Protein AF-A0A0D3B025-F1 (afdb_monomer_lite)

Organism: NCBI:txid109376

InterPro domains:
  IPR015300 DNA-binding pseudobarrel domain superfamily [G3DSA:2.40.330.10] (78-112)
  IPR015300 DNA-binding pseudobarrel domain superfamily [SSF101936] (69-111)
  IPR044835 Auxin response factor [PTHR31384] (5-110)

Radius of gyration: 22.45 Å; chains: 1; bounding box: 46×28×72 Å

pLDDT: mean 83.18, std 12.5, range [56.72, 96.69]

Foldseek 3Di:
DDVVVVCVVVVHDDPDDDDDPPDDPDFDWQWQDWDWDADPPPRRIDIDTDTHTDPDDDVVSVVVRPVVVVVVVPDDDPQDDDDDDDPQCPDPPHHDDDDPVNCVRPPDDDDDD

Secondary structure (DSSP, 8-state):
--HHHHHHHHT---S-----TT--SS--EEEEEEEEEE-TTT--EEEEEEEEE-SS--HHHHHHSTHHHHHHH----SS----PPPTTTTSTT--PPPPHHHHHHHSPPPP--

Sequence (113 aa):
MDSFQVAASMLKQTDFIPNYPNLPSTLICLLHSVTLHADTETDEVYAQMTLQPVNKYDREALLASDMGLILKLNRQPTEFFCKTLTASDTSTHGGFSVPRRAAEKIFPPLVRL

Structure (mmCIF, N/CA/C/O backbone):
data_AF-A0A0D3B025-F1
#
_entry.id   AF-A0A0D3B025-F1
#
loop_
_atom_site.group_PDB
_atom_site.id
_atom_site.type_symbol
_atom_site.label_atom_id
_atom_site.label_alt_id
_atom_site.label_comp_id
_atom_site.label_asym_id
_atom_site.label_entity_id
_atom_site.label_seq_id
_atom_site.pdbx_PDB_ins_code
_atom_site.Cartn_x
_atom_site.Cartn_y
_atom_site.Cartn_z
_atom_site.occupancy
_atom_site.B_iso_or_equiv
_atom_site.auth_seq_id
_atom_site.auth_comp_id
_atom_site.auth_asym_id
_atom_site.auth_atom_id
_atom_site.pdbx_PDB_model_num
ATOM 1 N N . MET A 1 1 ? -4.796 -1.872 17.438 1.00 56.72 1 MET A N 1
ATOM 2 C CA . MET A 1 1 ? -3.712 -1.162 16.735 1.00 56.72 1 MET A CA 1
ATOM 3 C C . MET A 1 1 ? -2.568 -1.060 17.723 1.00 56.72 1 MET A C 1
ATOM 5 O O . MET A 1 1 ? -2.823 -0.691 18.862 1.00 56.72 1 MET A O 1
ATOM 9 N N . ASP A 1 2 ? -1.386 -1.533 17.348 1.00 67.88 2 ASP A N 1
ATOM 10 C CA . ASP A 1 2 ? -0.228 -1.606 18.243 1.00 67.88 2 ASP A CA 1
ATOM 11 C C . ASP A 1 2 ? 0.355 -0.196 18.458 1.00 67.88 2 ASP A C 1
ATOM 13 O O . ASP A 1 2 ? 0.482 0.570 17.498 1.00 67.88 2 ASP A O 1
ATOM 17 N N . SER A 1 3 ? 0.702 0.164 19.698 1.00 79.88 3 SER A N 1
ATOM 18 C CA . SER A 1 3 ? 1.375 1.435 20.006 1.00 79.88 3 SER A CA 1
ATOM 19 C C . SER A 1 3 ? 2.732 1.542 19.306 1.00 79.88 3 SER A C 1
ATOM 21 O O . SER A 1 3 ? 3.189 2.649 19.016 1.00 79.88 3 SER A O 1
ATOM 23 N N . PHE A 1 4 ? 3.335 0.404 18.954 1.00 82.75 4 PHE A N 1
ATOM 24 C CA . PHE A 1 4 ? 4.560 0.336 18.170 1.00 82.75 4 PHE A CA 1
ATOM 25 C C . PHE A 1 4 ? 4.442 1.040 16.811 1.00 82.75 4 PHE A C 1
ATOM 27 O O . PHE A 1 4 ? 5.338 1.791 16.431 1.00 82.75 4 PHE A O 1
ATOM 34 N N . GLN A 1 5 ? 3.328 0.856 16.092 1.00 85.56 5 GLN A N 1
ATOM 35 C CA . GLN A 1 5 ? 3.142 1.478 14.776 1.00 85.56 5 GLN A CA 1
ATOM 36 C C . GLN A 1 5 ? 3.080 3.008 14.886 1.00 85.56 5 GLN A C 1
ATOM 38 O O . GLN A 1 5 ? 3.665 3.716 14.068 1.00 85.56 5 GLN A O 1
ATOM 43 N N . VAL A 1 6 ? 2.416 3.520 15.926 1.00 85.62 6 VAL A N 1
ATOM 44 C CA . VAL A 1 6 ? 2.331 4.963 16.194 1.00 85.62 6 VAL A CA 1
ATOM 45 C C . VAL A 1 6 ? 3.707 5.524 16.556 1.00 85.62 6 VAL A C 1
ATOM 47 O O . VAL A 1 6 ? 4.103 6.561 16.031 1.00 85.62 6 VAL A O 1
ATOM 50 N N . ALA A 1 7 ? 4.465 4.822 17.402 1.00 87.06 7 ALA A N 1
ATOM 51 C CA . ALA A 1 7 ? 5.813 5.232 17.788 1.00 87.06 7 ALA A CA 1
ATOM 52 C C . ALA A 1 7 ? 6.783 5.259 16.594 1.00 87.06 7 ALA A C 1
ATOM 54 O O . ALA A 1 7 ? 7.563 6.202 16.461 1.00 87.06 7 ALA A O 1
ATOM 55 N N . ALA A 1 8 ? 6.708 4.257 15.710 1.00 86.50 8 ALA A N 1
ATOM 56 C CA . ALA A 1 8 ? 7.515 4.190 14.495 1.00 86.50 8 ALA A CA 1
ATOM 57 C C . ALA A 1 8 ? 7.195 5.344 13.530 1.00 86.50 8 ALA A C 1
ATOM 59 O O . ALA A 1 8 ? 8.114 5.993 13.040 1.00 86.50 8 ALA A O 1
ATOM 60 N N . SER A 1 9 ? 5.908 5.643 13.315 1.00 86.81 9 SER A N 1
ATOM 61 C CA . SER A 1 9 ? 5.468 6.749 12.450 1.00 86.81 9 SER A CA 1
ATOM 62 C C . SER A 1 9 ? 5.873 8.123 12.999 1.00 86.81 9 SER A C 1
ATOM 64 O O . SER A 1 9 ? 6.320 8.987 12.253 1.00 86.81 9 SER A O 1
ATOM 66 N N . MET A 1 10 ? 5.773 8.321 14.316 1.00 87.62 10 MET A N 1
ATOM 67 C CA . MET A 1 10 ? 6.132 9.587 14.965 1.00 87.62 10 MET A CA 1
ATOM 68 C C . MET A 1 10 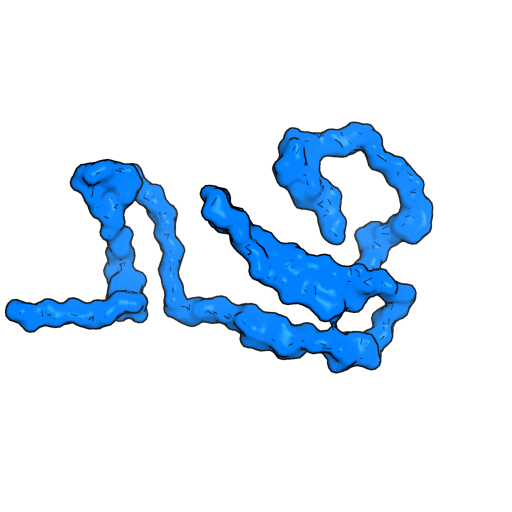? 7.635 9.735 15.240 1.00 87.62 10 MET A C 1
ATOM 70 O O . MET A 1 10 ? 8.048 10.777 15.749 1.00 87.62 10 MET A O 1
ATOM 74 N N . LEU A 1 11 ? 8.444 8.699 14.973 1.00 84.00 11 LEU A N 1
ATOM 75 C CA . LEU A 1 11 ? 9.863 8.617 15.351 1.00 84.00 11 LEU A CA 1
ATOM 76 C C . LEU A 1 11 ? 10.112 8.996 16.824 1.00 84.00 11 LEU A C 1
ATOM 78 O O . LEU A 1 11 ? 11.144 9.569 17.178 1.00 84.00 11 LEU A O 1
ATOM 82 N N . LYS A 1 12 ? 9.144 8.696 17.696 1.00 82.44 12 LYS A N 1
ATOM 83 C CA . LYS A 1 12 ? 9.141 9.125 19.094 1.00 82.44 12 LYS A CA 1
ATOM 84 C C . LYS A 1 12 ? 8.626 8.009 19.990 1.00 82.44 12 LYS A C 1
ATOM 86 O O . LYS A 1 12 ? 7.557 7.451 19.753 1.00 82.44 12 LYS A O 1
ATOM 91 N N . GLN A 1 13 ? 9.375 7.721 21.052 1.00 73.12 13 GLN A N 1
ATOM 92 C CA . GLN A 1 13 ? 8.904 6.855 22.129 1.00 73.12 13 GLN A CA 1
ATOM 93 C C . GLN A 1 13 ? 7.985 7.641 23.069 1.00 73.12 13 GLN A C 1
ATOM 95 O O . GLN A 1 13 ? 8.194 8.820 23.349 1.00 73.12 13 GLN A O 1
ATOM 100 N N . THR A 1 14 ? 6.917 6.996 23.521 1.00 66.69 14 THR A N 1
ATOM 101 C CA . THR A 1 14 ? 5.972 7.577 24.476 1.00 66.69 14 THR A CA 1
ATOM 102 C C . THR A 1 14 ? 6.531 7.454 25.891 1.00 66.69 14 THR A C 1
ATOM 104 O O . THR A 1 14 ? 6.546 6.356 26.443 1.00 66.69 14 THR A O 1
ATOM 107 N N . ASP A 1 15 ? 6.955 8.572 26.480 1.00 72.12 15 ASP A N 1
ATOM 108 C CA . ASP A 1 15 ? 7.569 8.599 27.818 1.00 72.12 15 ASP A CA 1
ATOM 109 C C . ASP A 1 15 ? 6.562 8.351 28.958 1.00 72.12 15 ASP A C 1
ATOM 111 O O . ASP A 1 15 ? 6.924 7.847 30.019 1.00 72.12 15 ASP A O 1
ATOM 115 N N . PHE A 1 16 ? 5.282 8.690 28.749 1.00 80.31 16 PHE A N 1
ATOM 116 C CA . PHE A 1 16 ? 4.219 8.502 29.738 1.00 80.31 16 PHE A CA 1
ATOM 117 C C . PHE A 1 16 ? 2.886 8.161 29.062 1.00 80.31 16 PHE A C 1
ATOM 119 O O . PHE A 1 16 ? 2.301 8.992 28.367 1.00 80.31 16 PHE A O 1
ATOM 126 N N . ILE A 1 17 ? 2.397 6.938 29.283 1.00 80.88 17 ILE A N 1
ATOM 127 C CA . ILE A 1 17 ? 1.058 6.499 28.872 1.00 80.88 17 ILE A CA 1
ATOM 128 C C . ILE A 1 17 ? 0.212 6.349 30.147 1.00 80.88 17 ILE A C 1
ATOM 130 O O . ILE A 1 17 ? 0.613 5.601 31.043 1.00 80.88 17 ILE A O 1
ATOM 134 N N . PRO A 1 18 ? -0.943 7.032 30.264 1.00 85.50 18 PRO A N 1
ATOM 135 C CA . PRO A 1 18 ? -1.845 6.839 31.392 1.00 85.50 18 PRO A CA 1
ATOM 136 C C . PRO A 1 18 ? -2.316 5.383 31.467 1.00 85.50 18 PRO A C 1
ATOM 138 O O . PRO A 1 18 ? -2.575 4.753 30.443 1.00 85.50 18 PRO A O 1
ATOM 141 N N . ASN A 1 19 ? -2.473 4.848 32.677 1.00 85.94 19 ASN A N 1
ATOM 142 C CA . ASN A 1 19 ? -3.031 3.510 32.836 1.00 85.94 19 ASN A CA 1
ATOM 143 C C . ASN A 1 19 ? -4.552 3.532 32.607 1.00 85.94 19 ASN A C 1
ATOM 145 O O . ASN A 1 19 ? -5.266 4.304 33.249 1.00 85.94 19 ASN A O 1
ATOM 149 N N . TYR A 1 20 ? -5.043 2.649 31.739 1.00 87.69 20 TYR A N 1
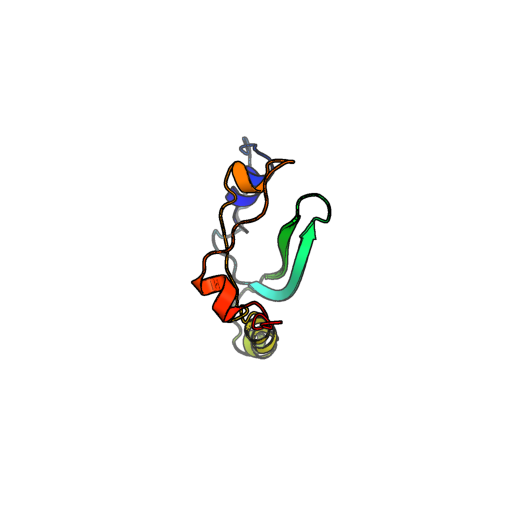ATOM 150 C CA . TYR A 1 20 ? -6.466 2.455 31.467 1.00 87.69 20 TYR A CA 1
ATOM 151 C C . TYR A 1 20 ? -6.899 1.093 32.037 1.00 87.69 20 TYR A C 1
ATOM 153 O O . TYR A 1 20 ? -6.855 0.096 31.322 1.00 87.69 20 TYR A O 1
ATOM 161 N N . PRO A 1 21 ? -7.325 1.010 33.313 1.00 87.56 21 PRO A N 1
ATOM 162 C CA . PRO A 1 21 ? -7.535 -0.268 34.010 1.00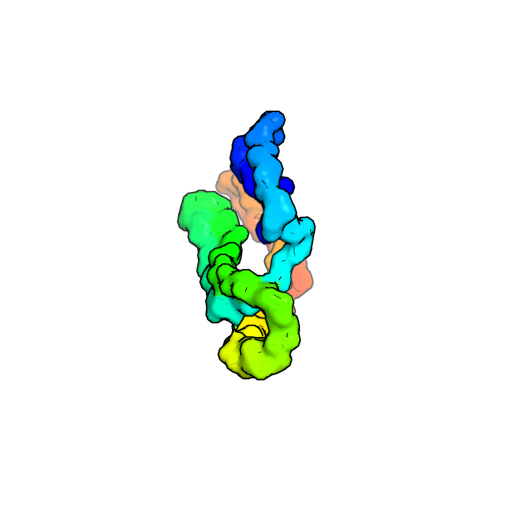 87.56 21 PRO A CA 1
ATOM 163 C C . PRO A 1 21 ? -8.623 -1.161 33.394 1.00 87.56 21 PRO A C 1
ATOM 165 O O . PRO A 1 21 ? -8.619 -2.367 33.608 1.00 87.56 21 PRO A O 1
ATOM 168 N N . ASN A 1 22 ? -9.538 -0.583 32.612 1.00 86.75 22 ASN A N 1
ATOM 169 C CA . ASN A 1 22 ? -10.599 -1.313 31.912 1.00 86.75 22 ASN A CA 1
ATOM 170 C C . ASN A 1 22 ? -10.239 -1.655 30.457 1.00 86.75 22 ASN A C 1
ATOM 172 O O . ASN A 1 22 ? -11.086 -2.169 29.730 1.00 86.75 22 ASN A O 1
ATOM 176 N N . LEU A 1 23 ? -9.021 -1.336 30.010 1.00 87.19 23 LEU A N 1
ATOM 177 C CA . LEU A 1 23 ? -8.556 -1.630 28.662 1.00 87.19 23 LEU A CA 1
ATOM 178 C C . LEU A 1 23 ? -7.792 -2.963 28.667 1.00 87.19 23 LEU A C 1
ATOM 180 O O . LEU A 1 23 ? -6.671 -3.022 29.173 1.00 87.19 23 LEU A O 1
ATOM 184 N N . PRO A 1 24 ? -8.365 -4.047 28.120 1.00 87.44 24 PRO A N 1
ATOM 185 C CA . PRO A 1 24 ? -7.650 -5.309 28.003 1.00 87.44 24 PRO A CA 1
ATOM 186 C C . PRO A 1 24 ? -6.521 -5.206 26.967 1.00 87.44 24 PRO A C 1
ATOM 188 O O . PRO A 1 24 ? -6.603 -4.438 26.007 1.00 87.44 24 PRO A O 1
ATOM 191 N N . SER A 1 25 ? -5.490 -6.045 27.110 1.00 86.44 25 SER A N 1
ATOM 192 C CA . SER A 1 25 ? -4.399 -6.159 26.125 1.00 86.44 25 SER A CA 1
ATOM 193 C C . SER A 1 25 ? -4.867 -6.685 24.764 1.00 86.44 25 SER A C 1
ATOM 195 O O . SER A 1 25 ? -4.186 -6.507 23.757 1.00 86.44 25 SER A O 1
ATOM 197 N N . THR A 1 26 ? -6.037 -7.327 24.726 1.00 84.94 26 THR A N 1
ATOM 198 C CA . THR A 1 26 ? -6.693 -7.804 23.510 1.00 84.94 26 THR A CA 1
ATOM 199 C C . THR A 1 26 ? -8.145 -7.340 23.497 1.00 84.94 26 THR A C 1
ATOM 201 O O . THR A 1 26 ? -8.891 -7.556 24.449 1.00 84.94 26 THR A O 1
ATOM 204 N N . LEU A 1 27 ? -8.546 -6.686 22.408 1.00 86.75 27 LEU A N 1
ATOM 205 C CA . LEU A 1 27 ? -9.918 -6.246 22.173 1.00 86.75 27 LEU A CA 1
ATOM 206 C C . LEU A 1 27 ? -10.513 -7.062 21.032 1.00 86.75 27 LEU A C 1
ATOM 208 O O . LEU A 1 27 ? -9.935 -7.132 19.947 1.00 86.75 27 LEU A O 1
ATOM 212 N N . ILE A 1 28 ? -11.680 -7.656 21.273 1.00 84.75 28 ILE A N 1
ATOM 213 C CA . ILE A 1 28 ? -12.472 -8.276 20.214 1.00 84.75 28 ILE A CA 1
ATOM 214 C C . ILE A 1 28 ? -13.281 -7.162 19.555 1.00 84.75 28 ILE A C 1
ATOM 216 O O . ILE A 1 28 ? -14.026 -6.450 20.229 1.00 84.75 28 ILE A O 1
ATOM 220 N N . CYS A 1 29 ? -13.133 -7.013 18.241 1.00 85.75 29 CYS A N 1
ATOM 221 C CA . CYS A 1 29 ? -13.837 -5.999 17.467 1.00 85.75 29 CYS A CA 1
ATOM 222 C C . CYS A 1 29 ? -14.541 -6.623 16.264 1.00 85.75 29 CYS A C 1
ATOM 224 O O . CYS A 1 29 ? -13.999 -7.518 15.614 1.00 85.75 29 CYS A O 1
ATOM 226 N N . LEU A 1 30 ? -15.712 -6.088 15.931 1.00 83.81 30 LEU A N 1
ATOM 227 C CA . LEU A 1 30 ? -16.310 -6.256 14.617 1.00 83.81 30 LEU A CA 1
ATOM 228 C C . LEU A 1 30 ? -15.639 -5.278 13.645 1.00 83.81 30 LEU A C 1
ATOM 230 O O . LEU A 1 30 ? -15.530 -4.086 13.945 1.00 83.81 30 LEU A O 1
ATOM 234 N N . LEU A 1 31 ? -15.201 -5.770 12.485 1.00 83.50 31 LEU A N 1
ATOM 235 C CA . LEU A 1 31 ? -14.736 -4.911 11.399 1.00 83.50 31 LEU A CA 1
ATOM 236 C C . LEU A 1 31 ? -15.953 -4.409 10.620 1.00 83.50 31 LEU A C 1
ATOM 238 O O . LEU A 1 31 ? -16.699 -5.203 10.050 1.00 83.50 31 LEU A O 1
ATOM 242 N N . HIS A 1 32 ? -16.171 -3.098 10.632 1.00 81.56 32 HIS A N 1
ATOM 243 C CA . HIS A 1 32 ? -17.293 -2.480 9.933 1.00 81.56 32 HIS A CA 1
ATOM 244 C C . HIS A 1 32 ? -16.933 -2.136 8.486 1.00 81.56 32 HIS A C 1
ATOM 246 O O . HIS A 1 32 ? -17.710 -2.388 7.572 1.00 81.56 32 HIS A O 1
ATOM 252 N N . SER A 1 33 ? -15.737 -1.586 8.269 1.00 82.88 33 SER A N 1
ATOM 253 C CA . SER A 1 33 ? -15.268 -1.205 6.939 1.00 82.88 33 SER A CA 1
ATOM 254 C C . SER A 1 33 ? -13.746 -1.193 6.852 1.00 82.88 33 SER A C 1
ATOM 256 O O . SER A 1 33 ? -13.044 -1.019 7.854 1.00 82.88 33 SER A O 1
ATOM 258 N N . VAL A 1 34 ? -13.256 -1.369 5.624 1.00 86.19 34 VAL A N 1
ATOM 259 C CA . VAL A 1 34 ? -11.856 -1.182 5.241 1.00 86.19 34 VAL A CA 1
ATOM 260 C C . VAL A 1 34 ? -11.826 -0.326 3.985 1.00 86.19 34 VAL A C 1
ATOM 262 O O . VAL A 1 34 ? -12.455 -0.675 2.988 1.00 86.19 34 VAL A O 1
ATOM 265 N N . THR A 1 35 ? -11.075 0.768 4.016 1.00 88.62 35 THR A N 1
ATOM 266 C CA . THR A 1 35 ? -10.791 1.599 2.841 1.00 88.62 35 THR A CA 1
ATOM 267 C C . THR A 1 35 ? -9.288 1.656 2.617 1.00 88.62 35 THR A C 1
ATOM 269 O O . THR A 1 35 ? -8.528 1.833 3.571 1.00 88.62 35 THR A O 1
ATOM 272 N N . LEU A 1 36 ? -8.865 1.478 1.367 1.00 90.75 36 LEU A N 1
ATOM 273 C CA . LEU A 1 36 ? -7.460 1.477 0.966 1.00 90.75 36 LEU A CA 1
ATOM 274 C C . LEU A 1 36 ? -7.099 2.843 0.395 1.00 90.75 36 LEU A C 1
ATOM 276 O O . LEU A 1 36 ? -7.825 3.359 -0.454 1.00 90.75 36 LEU A O 1
ATOM 280 N N . HIS A 1 37 ? -5.980 3.391 0.848 1.00 93.44 37 HIS A N 1
ATOM 281 C CA . HIS A 1 37 ? -5.509 4.720 0.483 1.00 93.44 37 HIS A CA 1
ATOM 282 C C . HIS A 1 37 ? -4.022 4.679 0.135 1.00 93.44 37 HIS A C 1
ATOM 284 O O . HIS A 1 37 ? -3.291 3.786 0.574 1.00 93.44 37 HIS A O 1
ATOM 290 N N . ALA A 1 38 ? -3.587 5.665 -0.641 1.00 96.56 38 ALA A N 1
ATOM 291 C CA . ALA A 1 38 ? -2.186 5.965 -0.884 1.00 96.56 38 ALA A CA 1
ATOM 292 C C . ALA A 1 38 ? -1.993 7.475 -0.741 1.00 96.56 38 ALA A C 1
ATOM 294 O O . ALA A 1 38 ? -2.832 8.248 -1.212 1.00 96.56 38 ALA A O 1
ATOM 295 N N . ASP A 1 39 ? -0.927 7.883 -0.064 1.00 96.25 39 ASP A N 1
ATOM 296 C CA . ASP A 1 39 ? -0.518 9.281 -0.030 1.00 96.25 39 ASP A CA 1
ATOM 297 C C . ASP A 1 39 ? -0.064 9.726 -1.429 1.00 96.25 39 ASP A C 1
ATOM 299 O O . ASP A 1 39 ? 0.680 9.017 -2.104 1.00 96.25 39 ASP A O 1
ATOM 303 N N . THR A 1 40 ? -0.538 10.884 -1.887 1.00 95.81 40 THR A N 1
ATOM 304 C CA . THR A 1 40 ? -0.299 11.354 -3.261 1.00 95.81 40 THR A CA 1
ATOM 305 C C . THR A 1 40 ? 1.096 11.927 -3.487 1.00 95.81 40 THR A C 1
ATOM 307 O O . THR A 1 40 ? 1.473 12.146 -4.635 1.00 95.81 40 THR A O 1
ATOM 310 N N . GLU A 1 41 ? 1.830 12.235 -2.421 1.00 96.50 41 GLU A N 1
ATOM 311 C CA . GLU A 1 41 ? 3.178 12.797 -2.497 1.00 96.50 41 GLU A CA 1
ATOM 312 C C . GLU A 1 41 ? 4.246 11.737 -2.222 1.00 96.50 41 GLU A C 1
ATOM 314 O O . GLU A 1 41 ? 5.293 11.742 -2.869 1.00 96.50 41 GLU A O 1
ATOM 319 N N . THR A 1 42 ? 3.997 10.831 -1.271 1.00 96.31 42 THR A N 1
ATOM 320 C CA . THR A 1 42 ? 4.990 9.839 -0.825 1.00 96.31 42 THR A CA 1
ATOM 321 C C . THR A 1 42 ? 4.768 8.434 -1.378 1.00 96.31 42 THR A C 1
ATOM 323 O O . THR A 1 42 ? 5.620 7.569 -1.170 1.00 96.31 42 THR A O 1
ATOM 326 N N . ASP A 1 43 ? 3.636 8.191 -2.047 1.00 94.44 43 ASP A N 1
ATOM 327 C CA . ASP A 1 43 ? 3.161 6.862 -2.450 1.00 94.44 43 ASP A CA 1
ATOM 328 C C . ASP A 1 43 ? 3.024 5.871 -1.265 1.00 94.44 43 ASP A C 1
ATOM 330 O O . ASP A 1 43 ? 2.946 4.652 -1.459 1.00 94.44 43 ASP A O 1
ATOM 334 N N . GLU A 1 44 ? 2.979 6.359 -0.015 1.00 95.12 44 GLU A N 1
ATOM 335 C CA . GLU A 1 44 ? 2.803 5.509 1.164 1.00 95.12 44 GLU A CA 1
ATOM 336 C C . GLU A 1 44 ? 1.381 4.936 1.199 1.00 95.12 44 GLU A C 1
ATOM 338 O O . GLU A 1 44 ? 0.386 5.662 1.254 1.00 95.12 44 GLU A O 1
ATOM 343 N N . VAL A 1 45 ? 1.277 3.606 1.179 1.00 94.19 45 VAL A N 1
ATOM 344 C CA . VAL A 1 45 ? -0.006 2.896 1.192 1.00 94.19 45 VAL A CA 1
ATOM 345 C C . VAL A 1 45 ? -0.464 2.594 2.616 1.00 94.19 45 VAL A C 1
ATOM 347 O O . VAL A 1 45 ? 0.297 2.078 3.436 1.00 94.19 45 VAL A O 1
ATOM 350 N N . TYR A 1 46 ? -1.741 2.841 2.907 1.00 92.62 46 TYR A N 1
ATOM 351 C CA . TYR A 1 46 ? -2.338 2.531 4.204 1.00 92.62 46 TYR A CA 1
ATOM 352 C C . TYR A 1 46 ? -3.788 2.060 4.075 1.00 92.62 46 TYR A C 1
ATOM 354 O O . TYR A 1 46 ? -4.489 2.319 3.097 1.00 92.62 46 TYR A O 1
ATOM 362 N N . ALA A 1 47 ? -4.248 1.337 5.095 1.00 91.88 47 ALA A N 1
ATOM 363 C CA . ALA A 1 47 ? -5.632 0.906 5.213 1.00 91.88 47 ALA A CA 1
ATOM 364 C C . ALA A 1 47 ? -6.273 1.588 6.418 1.00 91.88 47 ALA A C 1
ATOM 366 O O . ALA A 1 47 ? -5.785 1.480 7.543 1.00 91.88 47 ALA A O 1
ATOM 367 N N . GLN A 1 48 ? -7.396 2.255 6.189 1.00 91.50 48 GLN A N 1
ATOM 368 C CA . GLN A 1 48 ? -8.239 2.760 7.260 1.00 91.50 48 GLN A CA 1
ATOM 369 C C . GLN A 1 48 ? -9.292 1.703 7.584 1.00 91.50 48 GLN A C 1
ATOM 371 O O . GLN A 1 48 ? -10.012 1.233 6.703 1.00 91.50 48 GLN A O 1
ATOM 376 N N . MET A 1 49 ? -9.361 1.322 8.858 1.00 89.88 49 MET A N 1
ATOM 377 C CA . MET A 1 49 ? -10.285 0.308 9.356 1.00 89.88 49 MET A CA 1
ATOM 378 C C . MET A 1 49 ? -11.196 0.917 10.415 1.00 89.88 49 MET A C 1
ATOM 380 O O . MET A 1 49 ? -10.715 1.526 11.372 1.00 89.88 49 MET A O 1
ATOM 384 N N . THR A 1 50 ? -12.505 0.714 10.283 1.00 89.81 50 THR A N 1
ATOM 385 C CA . THR A 1 50 ? -13.470 1.086 11.325 1.00 89.81 50 THR A CA 1
ATOM 386 C C . THR A 1 50 ? -13.801 -0.144 12.160 1.00 89.81 50 THR A C 1
ATOM 388 O O . THR A 1 50 ? -14.373 -1.112 11.660 1.00 89.81 50 THR A O 1
ATOM 391 N N . LEU A 1 51 ? -13.418 -0.106 13.438 1.00 88.75 51 LEU A N 1
ATOM 392 C CA . LEU A 1 51 ? -13.564 -1.210 14.384 1.00 88.75 51 LEU A CA 1
ATOM 393 C C . LEU A 1 51 ? -14.583 -0.856 15.468 1.00 88.75 51 LEU A C 1
ATOM 395 O O . LEU A 1 51 ? -14.477 0.197 16.093 1.00 88.75 51 LEU A O 1
ATOM 399 N N . GLN A 1 52 ? -15.522 -1.762 15.733 1.00 87.06 52 GLN A N 1
ATOM 400 C CA . GLN A 1 52 ? -16.469 -1.649 16.841 1.00 87.06 52 GLN A CA 1
ATOM 401 C C . GLN A 1 52 ? -16.131 -2.691 17.920 1.00 87.06 52 GLN A C 1
ATOM 403 O O . GLN A 1 52 ? -16.246 -3.885 17.637 1.00 87.06 52 GLN A O 1
ATOM 408 N N . PRO A 1 53 ? -15.731 -2.288 19.142 1.00 88.88 53 PRO A N 1
ATOM 409 C CA . PRO A 1 53 ? -15.489 -3.224 20.239 1.00 88.88 53 PRO A CA 1
ATOM 410 C C . PRO A 1 53 ? -16.749 -4.019 20.598 1.00 88.88 53 PRO A C 1
ATOM 412 O O . PRO A 1 53 ? -17.845 -3.458 20.662 1.00 88.88 53 PRO A O 1
ATOM 415 N N . VAL A 1 54 ? -16.595 -5.315 20.868 1.00 85.50 54 VAL A N 1
ATOM 416 C CA . VAL A 1 54 ? -17.692 -6.205 21.272 1.00 85.50 54 VAL A CA 1
ATOM 417 C C . VAL A 1 54 ? -17.309 -7.030 22.499 1.00 85.50 54 VAL A C 1
ATOM 419 O O . VAL A 1 54 ? -16.174 -7.475 22.649 1.00 85.50 54 VAL A O 1
ATOM 422 N N . ASN A 1 55 ? -18.279 -7.254 23.390 1.00 76.62 55 ASN A N 1
ATOM 423 C CA . ASN A 1 55 ? -18.056 -7.960 24.659 1.00 76.62 55 ASN A CA 1
ATOM 424 C C . ASN A 1 55 ? -18.025 -9.492 24.510 1.00 76.62 55 ASN A C 1
ATOM 426 O O . ASN A 1 55 ? -17.555 -10.188 25.408 1.00 76.62 55 ASN A O 1
ATOM 430 N N . LYS A 1 56 ? -18.570 -10.031 23.413 1.00 73.25 56 LYS A N 1
ATOM 431 C CA . LYS A 1 56 ? -18.626 -11.468 23.112 1.00 73.25 56 LYS A CA 1
ATOM 432 C C . LYS A 1 56 ? -18.436 -11.690 21.614 1.00 73.25 56 LYS A C 1
ATOM 434 O O . LYS A 1 56 ? -18.806 -10.838 20.810 1.00 73.25 56 LYS A O 1
ATOM 439 N N . TYR A 1 57 ? -17.871 -12.842 21.261 1.00 65.44 57 TYR A N 1
ATOM 440 C CA . TYR A 1 57 ? -17.796 -13.311 19.881 1.00 65.44 57 TYR A CA 1
ATOM 441 C C . TYR A 1 57 ? -19.198 -13.733 19.434 1.00 65.44 57 TYR A C 1
ATOM 443 O O . TYR A 1 57 ? -19.645 -14.843 19.719 1.00 65.44 57 TYR A O 1
ATOM 451 N N . ASP A 1 58 ? -19.912 -12.804 18.813 1.00 67.25 58 ASP A N 1
ATOM 452 C CA . ASP A 1 58 ? -21.240 -13.031 18.261 1.00 67.25 58 ASP A CA 1
ATOM 453 C C . ASP A 1 58 ? -21.082 -13.601 16.837 1.00 67.25 58 ASP A C 1
ATOM 455 O O . ASP A 1 58 ? -20.554 -12.933 15.940 1.00 67.25 58 ASP A O 1
ATOM 459 N N . ARG A 1 59 ? -21.451 -14.876 16.645 1.00 59.91 59 ARG A N 1
ATOM 460 C CA . ARG A 1 59 ? -21.314 -15.562 15.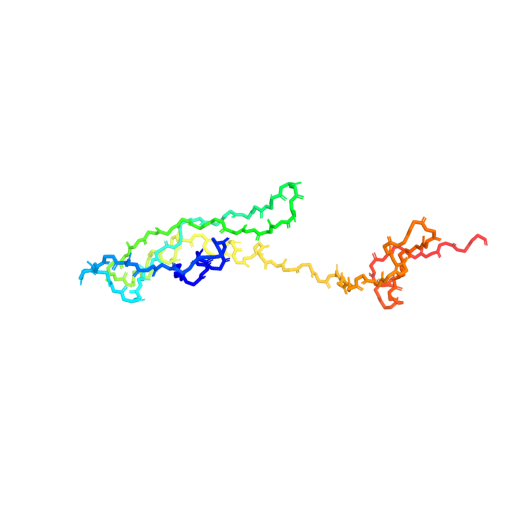346 1.00 59.91 59 ARG A CA 1
ATOM 461 C C . ARG A 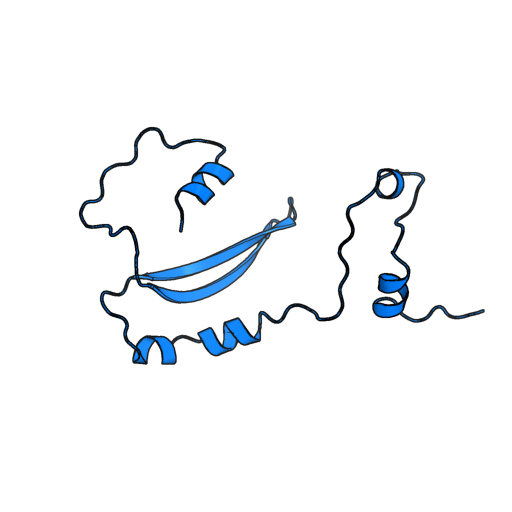1 59 ? -22.231 -14.931 14.301 1.00 59.91 59 ARG A C 1
ATOM 463 O O . ARG A 1 59 ? -21.883 -14.924 13.122 1.00 59.91 59 ARG A O 1
ATOM 470 N N . GLU A 1 60 ? -23.362 -14.387 14.723 1.00 62.12 60 GLU A N 1
ATOM 471 C CA . GLU A 1 60 ? -24.329 -13.705 13.882 1.00 62.12 60 GLU A CA 1
ATOM 472 C C . GLU A 1 60 ? -23.763 -12.367 13.372 1.00 62.12 60 GLU A C 1
ATOM 474 O O . GLU A 1 60 ? -23.938 -12.033 12.199 1.00 62.12 60 GLU A O 1
ATOM 479 N N . ALA A 1 61 ? -22.976 -11.652 14.187 1.00 61.38 61 ALA A N 1
ATOM 480 C CA . ALA A 1 61 ? -22.286 -10.426 13.767 1.00 61.38 61 ALA A CA 1
ATOM 481 C C . ALA A 1 61 ? -21.193 -10.679 12.706 1.00 61.38 61 ALA A C 1
ATOM 483 O O . ALA A 1 61 ? -21.007 -9.868 11.800 1.00 61.38 61 ALA A O 1
ATOM 484 N N . LEU A 1 62 ? -20.499 -11.823 12.760 1.00 58.16 62 LEU A N 1
ATOM 485 C CA . LEU A 1 62 ? -19.535 -12.236 11.726 1.00 58.16 62 LEU A CA 1
ATOM 486 C C . LEU A 1 62 ? -20.182 -12.552 10.381 1.00 58.16 62 LEU A C 1
ATOM 488 O O . LEU A 1 62 ? -19.577 -12.281 9.348 1.00 58.16 62 LEU A O 1
ATOM 492 N N . LEU A 1 63 ? -21.383 -13.133 10.396 1.00 57.84 63 LEU A N 1
ATOM 493 C CA . LEU A 1 63 ? -22.154 -13.405 9.182 1.00 57.84 63 LEU A CA 1
ATOM 494 C C . LEU A 1 63 ? -22.728 -12.118 8.574 1.00 57.84 63 LEU A C 1
ATOM 496 O O . LEU A 1 63 ? -22.875 -12.042 7.358 1.00 57.84 63 LEU A O 1
ATOM 500 N N . ALA A 1 64 ? -23.033 -11.121 9.411 1.00 58.59 64 ALA A N 1
ATOM 501 C CA . ALA A 1 64 ? -23.503 -9.803 8.986 1.00 58.59 64 ALA A CA 1
ATOM 502 C C . ALA A 1 64 ? -22.380 -8.883 8.481 1.00 58.59 64 ALA A C 1
ATOM 504 O O . ALA A 1 64 ? -22.644 -7.933 7.748 1.00 58.59 64 ALA A O 1
ATOM 505 N N . SER A 1 65 ? -21.132 -9.131 8.880 1.00 60.78 65 SER A N 1
ATOM 506 C CA . SER A 1 65 ? -19.996 -8.367 8.381 1.00 60.78 65 SER A CA 1
ATOM 507 C C . SER A 1 65 ? -19.654 -8.834 6.964 1.00 60.78 65 SER A C 1
ATOM 509 O O . SER A 1 65 ? -19.324 -9.999 6.742 1.00 60.78 65 SER A O 1
ATOM 511 N N . ASP A 1 66 ? -19.671 -7.908 6.001 1.00 61.22 66 ASP A N 1
ATOM 512 C CA . ASP A 1 66 ? -19.306 -8.097 4.584 1.00 61.22 66 ASP A CA 1
ATOM 513 C C . ASP A 1 66 ? -17.822 -8.494 4.359 1.00 61.22 66 ASP A C 1
ATOM 515 O O . ASP A 1 66 ? -17.265 -8.373 3.264 1.00 61.22 66 ASP A O 1
ATOM 519 N N . MET A 1 67 ? -17.158 -9.038 5.384 1.00 59.47 67 MET A N 1
ATOM 520 C CA . MET A 1 67 ? -15.803 -9.595 5.359 1.00 59.47 67 MET A CA 1
ATOM 521 C C . MET A 1 67 ? -15.586 -10.553 4.193 1.00 59.47 67 MET A C 1
ATOM 523 O O . MET A 1 67 ? -14.515 -10.562 3.588 1.00 59.47 67 MET A O 1
ATOM 527 N N . GLY A 1 68 ? -16.607 -11.339 3.842 1.00 57.16 68 GLY A N 1
ATOM 528 C CA . GLY A 1 68 ? -16.555 -12.256 2.706 1.00 57.16 68 GLY A CA 1
ATOM 529 C C . GLY A 1 68 ? -16.375 -11.563 1.349 1.00 57.16 68 GLY A C 1
ATOM 530 O O . GLY A 1 68 ? -15.843 -12.185 0.431 1.00 57.16 68 GLY A O 1
ATOM 531 N N . LEU A 1 69 ? -16.779 -10.296 1.206 1.00 59.50 69 LEU A N 1
ATOM 532 C CA . LEU A 1 69 ? -16.590 -9.492 -0.007 1.00 59.50 69 LEU A CA 1
ATOM 533 C C . LEU A 1 69 ? -15.243 -8.760 0.004 1.00 59.50 69 LEU A C 1
ATOM 535 O O . LEU A 1 69 ? -14.526 -8.802 -0.996 1.00 59.50 69 LEU A O 1
ATOM 539 N N . ILE A 1 70 ? -14.844 -8.181 1.142 1.00 58.94 70 ILE A N 1
ATOM 540 C CA . ILE A 1 70 ? -13.548 -7.491 1.296 1.00 58.94 70 ILE A CA 1
ATOM 541 C C . ILE A 1 70 ? -12.377 -8.463 1.068 1.00 58.94 70 ILE A C 1
ATOM 543 O O . ILE A 1 70 ? -11.433 -8.152 0.340 1.00 58.94 70 ILE A O 1
ATOM 547 N N . LEU A 1 71 ? -12.462 -9.684 1.607 1.00 60.66 71 LEU A N 1
ATOM 548 C CA . LEU A 1 71 ? -11.451 -10.725 1.389 1.00 60.66 71 LEU A CA 1
ATOM 549 C C . LEU A 1 71 ? -11.419 -11.238 -0.062 1.00 60.66 71 LEU A C 1
ATOM 551 O O . LEU A 1 71 ? -10.370 -11.673 -0.532 1.00 60.66 71 LEU A O 1
ATOM 555 N N . LYS A 1 72 ? -12.542 -11.181 -0.792 1.00 60.66 72 LYS A N 1
ATOM 556 C CA . LYS A 1 72 ? -12.598 -11.551 -2.219 1.00 60.66 72 LYS A CA 1
ATOM 557 C C . LYS A 1 72 ? -12.013 -10.476 -3.133 1.00 60.66 72 LYS A C 1
ATOM 559 O O . LYS A 1 72 ? -11.471 -10.832 -4.177 1.00 60.66 72 LYS A O 1
ATOM 564 N N . LEU A 1 73 ? -12.120 -9.200 -2.754 1.00 60.81 73 LEU A N 1
ATOM 565 C CA . LEU A 1 73 ? -11.551 -8.080 -3.507 1.00 60.81 73 LEU A CA 1
ATOM 566 C C . LEU A 1 73 ? -10.028 -7.990 -3.335 1.00 60.81 73 LEU A C 1
ATOM 568 O O . LEU A 1 73 ? -9.328 -7.597 -4.262 1.00 60.81 73 LEU A O 1
ATOM 572 N N . ASN A 1 74 ? -9.501 -8.430 -2.189 1.00 61.44 74 ASN A N 1
ATOM 573 C CA . ASN A 1 74 ? -8.068 -8.439 -1.885 1.00 61.44 74 ASN A CA 1
ATOM 574 C C . ASN A 1 74 ? -7.312 -9.611 -2.546 1.00 61.44 74 ASN A C 1
ATOM 576 O O . ASN A 1 74 ? -6.470 -10.273 -1.937 1.00 61.44 74 ASN A O 1
ATOM 580 N N . ARG A 1 75 ? -7.642 -9.919 -3.803 1.00 68.88 75 ARG A N 1
ATOM 581 C CA . ARG A 1 75 ? -6.838 -10.832 -4.614 1.00 68.88 75 ARG A CA 1
ATOM 582 C C . ARG A 1 75 ? -5.702 -10.027 -5.217 1.00 68.88 75 ARG A C 1
ATOM 584 O O . ARG A 1 75 ? -5.935 -9.155 -6.048 1.00 68.88 75 ARG A O 1
ATOM 591 N N . GLN A 1 76 ? -4.478 -10.333 -4.798 1.00 72.06 76 GLN A N 1
ATOM 592 C CA . GLN A 1 76 ? -3.302 -9.763 -5.440 1.00 72.06 76 GLN A CA 1
ATOM 593 C C . GLN A 1 76 ? -3.311 -10.113 -6.936 1.00 72.06 76 GLN A C 1
ATOM 595 O O . GLN A 1 76 ? -3.685 -11.241 -7.289 1.00 72.06 76 GLN A O 1
ATOM 600 N N . PRO A 1 77 ? -2.902 -9.183 -7.817 1.00 78.06 77 PRO A N 1
ATOM 601 C CA . PRO A 1 77 ? -2.691 -9.497 -9.221 1.00 78.06 77 PRO A CA 1
ATOM 602 C C . PRO A 1 77 ? -1.792 -10.729 -9.343 1.00 78.06 77 PRO A C 1
ATOM 604 O O . PRO A 1 77 ? -0.790 -10.849 -8.644 1.00 78.06 77 PRO A O 1
ATOM 607 N N . THR A 1 78 ? -2.128 -11.661 -10.228 1.00 78.81 78 THR A N 1
ATOM 608 C CA . THR A 1 78 ? -1.304 -12.862 -10.457 1.00 78.81 78 THR A CA 1
ATOM 609 C C . THR A 1 78 ? -0.116 -12.592 -11.391 1.00 78.81 78 THR A C 1
ATOM 611 O O . THR A 1 78 ? 0.794 -13.420 -11.537 1.00 78.81 78 THR A O 1
ATOM 614 N N . GLU A 1 79 ? -0.112 -11.424 -12.032 1.00 87.44 79 GLU A N 1
ATOM 615 C CA . GLU A 1 79 ? 0.875 -10.994 -13.017 1.00 87.44 79 GLU A CA 1
ATOM 616 C C . GLU A 1 79 ? 1.464 -9.642 -12.609 1.00 87.44 79 GLU A C 1
ATOM 618 O O . GLU A 1 79 ? 0.940 -8.584 -12.932 1.00 87.44 79 GLU A O 1
ATOM 623 N N . PHE A 1 80 ? 2.559 -9.690 -11.853 1.00 91.06 80 PHE A N 1
ATOM 624 C CA . PHE A 1 80 ? 3.348 -8.521 -11.476 1.00 91.06 80 PHE A CA 1
ATOM 625 C C . PHE A 1 80 ? 4.825 -8.903 -11.344 1.00 91.06 80 PHE A C 1
ATOM 627 O O . PHE A 1 80 ? 5.181 -10.086 -11.290 1.00 91.06 80 PHE A O 1
ATOM 634 N N . PHE A 1 81 ? 5.686 -7.891 -11.281 1.00 94.12 81 PHE A N 1
ATOM 635 C CA . PHE A 1 81 ? 7.075 -8.032 -10.864 1.00 94.12 81 PHE A CA 1
ATOM 636 C C . PHE A 1 81 ? 7.460 -6.848 -9.979 1.00 94.12 81 PHE A C 1
ATOM 638 O O . PHE A 1 81 ? 6.971 -5.739 -10.173 1.00 94.12 81 PHE A O 1
ATOM 645 N N . CYS A 1 82 ? 8.356 -7.084 -9.025 1.00 93.62 82 CYS A N 1
ATOM 646 C CA . CYS A 1 82 ? 8.984 -6.036 -8.229 1.00 93.62 82 CYS A CA 1
ATOM 647 C C . CYS A 1 82 ? 10.481 -6.046 -8.521 1.00 93.62 82 CYS A C 1
ATOM 649 O O . CYS A 1 82 ? 11.089 -7.114 -8.644 1.00 93.62 82 CYS A O 1
ATOM 651 N N . LYS A 1 83 ? 11.076 -4.861 -8.633 1.00 95.19 83 LYS A N 1
ATOM 652 C CA . LYS A 1 83 ? 12.506 -4.706 -8.871 1.00 95.19 83 LYS A CA 1
ATOM 653 C C . LYS A 1 83 ? 13.057 -3.604 -7.974 1.00 95.19 83 LYS A C 1
ATOM 655 O O . LYS A 1 83 ? 12.570 -2.480 -8.012 1.00 95.19 83 LYS A O 1
ATOM 660 N N . THR A 1 84 ? 14.112 -3.921 -7.231 1.00 96.69 84 THR A N 1
ATOM 661 C CA . THR A 1 84 ? 14.949 -2.909 -6.584 1.00 96.69 84 THR A CA 1
ATOM 662 C C . THR A 1 84 ? 15.709 -2.141 -7.659 1.00 96.69 84 THR A C 1
ATOM 664 O O . THR A 1 84 ? 16.433 -2.747 -8.453 1.00 96.69 84 THR A O 1
ATOM 667 N N . LEU A 1 85 ? 15.530 -0.821 -7.700 1.00 96.31 85 LEU A N 1
ATOM 668 C CA . LEU A 1 85 ? 16.201 0.037 -8.673 1.00 96.31 85 LEU A CA 1
ATOM 669 C C . LEU A 1 85 ? 17.717 0.014 -8.454 1.00 96.31 85 LEU A C 1
ATOM 671 O O . LEU A 1 85 ? 18.196 0.131 -7.325 1.00 96.31 85 LEU A O 1
ATOM 675 N N . THR A 1 86 ? 18.473 -0.136 -9.537 1.00 96.12 86 THR A N 1
ATOM 676 C CA . THR A 1 86 ? 19.931 0.013 -9.526 1.00 96.12 86 THR A CA 1
ATOM 677 C C . THR A 1 86 ? 20.317 1.460 -9.833 1.00 96.12 86 THR A C 1
ATOM 679 O O . THR A 1 86 ? 19.522 2.231 -10.368 1.00 96.12 86 THR A O 1
ATOM 682 N N . ALA A 1 87 ? 21.574 1.830 -9.566 1.00 96.19 87 ALA A N 1
ATOM 683 C CA . ALA A 1 87 ? 22.084 3.169 -9.880 1.00 96.19 87 ALA A CA 1
ATOM 684 C C . ALA A 1 87 ? 21.937 3.547 -11.369 1.00 96.19 87 ALA A C 1
ATOM 686 O O . ALA A 1 87 ? 21.771 4.717 -11.697 1.00 96.19 87 ALA A O 1
ATOM 687 N N . SER A 1 88 ? 21.978 2.567 -12.280 1.00 95.50 88 SER A N 1
ATOM 688 C CA . SER A 1 88 ? 21.757 2.821 -13.706 1.00 95.50 88 SER A CA 1
ATOM 689 C C . SER A 1 88 ? 20.300 3.157 -14.023 1.00 95.50 88 SER A C 1
ATOM 691 O O . SER A 1 88 ? 20.067 3.995 -14.891 1.00 95.50 88 SER A O 1
ATOM 693 N N . ASP A 1 89 ? 19.338 2.545 -13.319 1.00 96.31 89 ASP A N 1
ATOM 694 C CA . ASP A 1 89 ? 17.905 2.780 -13.545 1.00 96.31 89 ASP A CA 1
ATOM 695 C C . ASP A 1 89 ? 17.477 4.198 -13.133 1.00 96.31 89 ASP A C 1
ATOM 697 O O . ASP A 1 89 ? 16.555 4.750 -13.724 1.00 96.31 89 ASP A O 1
ATOM 701 N N . THR A 1 90 ? 18.132 4.789 -12.127 1.00 95.56 90 THR A N 1
ATOM 702 C CA . THR A 1 90 ? 17.836 6.144 -11.623 1.00 95.56 90 THR A CA 1
ATOM 703 C C . THR A 1 90 ? 18.712 7.235 -12.242 1.00 95.56 90 THR A C 1
ATOM 705 O O . THR A 1 90 ? 18.542 8.416 -11.941 1.00 95.56 90 THR A O 1
ATOM 708 N N . SER A 1 91 ? 19.660 6.867 -13.106 1.00 95.94 91 SER A N 1
ATOM 709 C CA . SER A 1 91 ? 20.533 7.828 -13.780 1.00 95.94 91 SER A CA 1
ATOM 710 C C . SER A 1 91 ? 19.820 8.528 -14.941 1.00 95.94 91 SER A C 1
ATOM 712 O O . SER A 1 91 ? 19.056 7.916 -15.680 1.00 95.94 91 SER A O 1
ATOM 714 N N . THR A 1 92 ? 20.131 9.807 -15.164 1.00 93.62 92 THR A N 1
ATOM 715 C CA . THR A 1 92 ? 19.534 10.608 -16.252 1.00 93.62 92 THR A CA 1
ATOM 716 C C . THR A 1 92 ? 19.945 10.160 -17.656 1.00 93.62 92 THR A C 1
ATOM 718 O O . THR A 1 92 ? 19.278 10.509 -18.625 1.00 93.62 92 THR A O 1
ATOM 721 N N . HIS A 1 93 ? 21.043 9.409 -17.770 1.00 92.25 93 HIS A N 1
ATOM 722 C CA . HIS A 1 93 ? 21.606 8.943 -19.043 1.00 92.25 93 HIS A CA 1
ATOM 723 C C . HIS A 1 93 ? 21.391 7.439 -19.278 1.00 92.25 93 HIS A C 1
ATOM 725 O O . HIS A 1 93 ? 21.784 6.917 -20.320 1.00 92.25 93 HIS A O 1
ATOM 731 N N . GLY A 1 94 ? 20.829 6.730 -18.297 1.00 88.50 94 GLY A N 1
ATOM 732 C CA . GLY A 1 94 ? 20.523 5.308 -18.381 1.00 88.50 94 GLY A CA 1
ATOM 733 C C . GLY A 1 94 ? 19.083 5.044 -18.812 1.00 88.50 94 GLY A C 1
ATOM 734 O O . GLY A 1 94 ? 18.375 5.917 -19.306 1.00 88.50 94 GLY A O 1
ATOM 735 N N . GLY A 1 95 ? 18.648 3.805 -18.607 1.00 93.19 95 GLY A N 1
ATOM 736 C CA . GLY A 1 95 ? 17.262 3.391 -18.785 1.00 93.19 95 GLY A CA 1
ATOM 737 C C . GLY A 1 95 ? 16.881 2.336 -17.754 1.00 93.19 95 GLY A C 1
ATOM 738 O O . GLY A 1 95 ? 17.730 1.843 -17.011 1.00 93.19 95 GLY A O 1
ATOM 739 N N . PHE A 1 96 ? 15.603 1.963 -17.726 1.00 95.44 96 PHE A N 1
ATOM 740 C CA . PHE A 1 96 ? 15.098 0.931 -16.826 1.00 95.44 96 PHE A CA 1
ATOM 741 C C . PHE A 1 96 ? 15.318 -0.469 -17.409 1.00 95.44 96 PHE A C 1
ATOM 743 O O . PHE A 1 96 ? 14.814 -0.802 -18.483 1.00 95.44 96 PHE A O 1
ATOM 750 N N . SER A 1 97 ? 16.047 -1.318 -16.688 1.00 95.38 97 SER A N 1
ATOM 751 C CA . SER A 1 97 ? 16.291 -2.704 -17.114 1.00 95.38 97 SER A CA 1
ATOM 752 C C . SER A 1 97 ? 15.230 -3.670 -16.572 1.00 95.38 97 SER A C 1
ATOM 754 O O . SER A 1 97 ? 15.048 -3.804 -15.365 1.00 95.38 97 SER A O 1
ATOM 756 N N . VAL A 1 98 ? 14.534 -4.402 -17.440 1.00 96.06 98 VAL A N 1
ATOM 757 C CA . VAL A 1 98 ? 13.508 -5.369 -17.008 1.00 96.06 98 VAL A CA 1
ATOM 758 C C . VAL A 1 98 ? 14.100 -6.784 -16.987 1.00 96.06 98 VAL A C 1
ATOM 760 O O . VAL A 1 98 ? 14.688 -7.204 -17.987 1.00 96.06 98 VAL A O 1
ATOM 763 N N . PRO A 1 99 ? 13.921 -7.578 -15.909 1.00 94.94 99 PRO A N 1
ATOM 764 C CA . PRO A 1 99 ? 14.273 -8.994 -15.922 1.00 94.94 99 PRO A CA 1
ATOM 765 C C . PRO A 1 99 ? 13.531 -9.734 -17.041 1.00 94.94 99 PRO A C 1
ATOM 767 O O . PRO A 1 99 ? 12.310 -9.637 -17.141 1.00 94.94 99 PRO A O 1
ATOM 770 N N . ARG A 1 100 ? 14.239 -10.541 -17.840 1.00 94.25 100 ARG A N 1
ATOM 771 C CA . ARG A 1 100 ? 13.658 -11.240 -19.005 1.00 94.25 100 ARG A CA 1
ATOM 772 C C . ARG A 1 100 ? 12.340 -11.967 -18.699 1.00 94.25 100 ARG A C 1
ATOM 774 O O . ARG A 1 100 ? 11.379 -11.81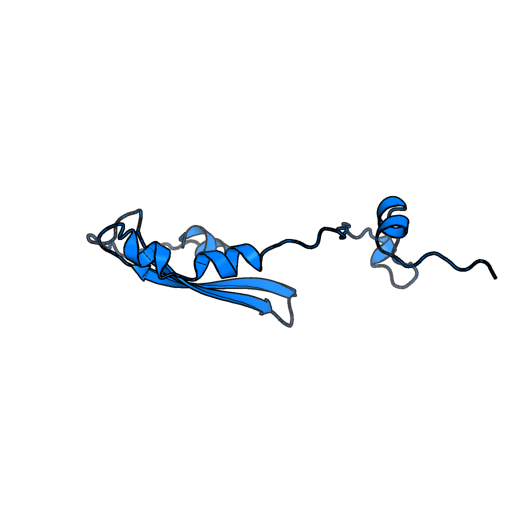5 -19.440 1.00 94.25 100 ARG A O 1
ATOM 781 N N . ARG A 1 101 ? 12.279 -12.695 -17.576 1.00 92.06 101 ARG A N 1
ATOM 782 C CA . ARG A 1 101 ? 11.070 -13.422 -17.141 1.00 92.06 101 ARG A CA 1
ATOM 783 C C . ARG A 1 101 ? 9.869 -12.502 -16.902 1.00 92.06 101 ARG A C 1
ATOM 785 O O . ARG A 1 101 ? 8.745 -12.900 -17.169 1.00 92.06 101 ARG A O 1
ATOM 792 N N . ALA A 1 102 ? 10.102 -11.296 -16.381 1.00 93.88 102 ALA A N 1
ATOM 793 C CA . ALA A 1 102 ? 9.047 -10.305 -16.194 1.00 93.88 102 ALA A CA 1
ATOM 794 C C . ALA A 1 102 ? 8.611 -9.729 -17.544 1.00 93.88 102 ALA A C 1
ATOM 796 O O . ALA A 1 102 ? 7.416 -9.617 -17.796 1.00 93.88 102 ALA A O 1
ATOM 797 N N . ALA A 1 103 ? 9.567 -9.447 -18.435 1.00 94.12 103 ALA A N 1
ATOM 798 C CA . ALA A 1 103 ? 9.264 -8.900 -19.750 1.00 94.12 103 ALA A CA 1
ATOM 799 C C . ALA A 1 103 ? 8.403 -9.845 -20.602 1.00 94.12 103 ALA A C 1
ATOM 801 O O . ALA A 1 103 ? 7.410 -9.412 -21.170 1.00 94.12 103 ALA A O 1
ATOM 802 N N . GLU A 1 104 ? 8.746 -11.136 -20.637 1.00 92.31 104 GLU A N 1
ATOM 803 C CA . GLU A 1 104 ? 8.003 -12.157 -21.392 1.00 92.31 104 GLU A CA 1
ATOM 804 C C . GLU A 1 104 ? 6.610 -12.446 -20.812 1.00 92.31 104 GLU A C 1
ATOM 806 O O . GLU A 1 104 ? 5.728 -12.885 -21.543 1.00 92.31 104 GLU A O 1
ATOM 811 N N . LYS A 1 105 ? 6.416 -12.226 -19.504 1.00 91.44 105 LYS A N 1
ATOM 812 C CA . LYS A 1 105 ? 5.151 -12.507 -18.814 1.00 91.44 105 LYS A CA 1
ATOM 813 C C . LYS A 1 105 ? 4.184 -11.320 -18.834 1.00 91.44 105 LYS A C 1
ATOM 815 O O . LYS A 1 105 ? 2.983 -11.542 -18.853 1.00 91.44 105 LYS A O 1
ATOM 820 N N . ILE A 1 106 ? 4.694 -10.089 -18.759 1.00 92.06 106 ILE A N 1
ATOM 821 C CA . ILE A 1 106 ? 3.883 -8.902 -18.432 1.00 92.06 106 ILE A CA 1
ATOM 822 C C . ILE A 1 106 ? 3.726 -7.961 -19.625 1.00 92.06 106 ILE A C 1
ATOM 824 O O . ILE A 1 106 ? 2.688 -7.315 -19.755 1.00 92.06 106 ILE A O 1
ATOM 828 N N . PHE A 1 107 ? 4.730 -7.856 -20.502 1.00 91.50 107 PHE A N 1
ATOM 829 C CA . PHE A 1 107 ? 4.640 -6.958 -21.650 1.00 91.50 107 PHE A CA 1
ATOM 830 C C . PHE A 1 107 ? 4.055 -7.657 -22.880 1.00 91.50 107 PHE A C 1
ATOM 832 O O . PHE A 1 107 ? 4.255 -8.860 -23.064 1.00 91.50 107 PHE A O 1
ATOM 839 N N . PRO A 1 108 ? 3.370 -6.907 -23.765 1.00 92.50 108 PRO A N 1
ATOM 840 C CA . PRO A 1 108 ? 2.959 -7.425 -25.063 1.00 92.50 108 PRO A CA 1
ATOM 841 C C . PRO A 1 108 ? 4.150 -7.996 -25.860 1.00 92.50 108 PRO A C 1
ATOM 843 O O . PRO A 1 108 ? 5.262 -7.466 -25.752 1.00 92.50 108 PRO A O 1
ATOM 846 N N . PRO A 1 109 ? 3.944 -9.034 -26.697 1.00 91.44 109 PRO A N 1
ATOM 847 C CA . PRO A 1 109 ? 5.001 -9.580 -27.540 1.00 91.44 109 PRO A CA 1
ATOM 848 C C . PRO A 1 109 ? 5.616 -8.514 -28.447 1.00 91.44 109 PRO A C 1
ATOM 850 O O . PRO A 1 109 ? 4.909 -7.717 -29.065 1.00 91.44 109 PRO A O 1
ATOM 853 N N . LEU A 1 110 ? 6.943 -8.530 -28.567 1.00 90.94 110 LEU A N 1
ATOM 854 C CA . LEU A 1 110 ? 7.650 -7.620 -29.461 1.00 90.94 110 LEU A CA 1
ATOM 855 C C . LEU A 1 110 ? 7.335 -7.976 -30.919 1.00 90.94 110 LEU A C 1
ATOM 857 O O . LEU A 1 110 ? 7.583 -9.103 -31.358 1.00 90.94 110 LEU A O 1
ATOM 861 N N . VAL A 1 111 ? 6.819 -7.011 -31.680 1.00 86.56 111 VAL A N 1
ATOM 862 C CA . VAL A 1 111 ? 6.668 -7.148 -33.132 1.00 86.56 111 VAL A CA 1
ATOM 863 C C . VAL A 1 111 ? 8.044 -7.111 -33.791 1.00 86.56 111 VAL A C 1
ATOM 865 O O . VAL A 1 111 ? 8.831 -6.192 -33.570 1.00 86.56 111 VAL A O 1
ATOM 868 N N . ARG A 1 112 ? 8.347 -8.133 -34.595 1.00 75.38 112 ARG A N 1
ATOM 869 C CA . ARG A 1 112 ? 9.489 -8.100 -35.512 1.00 75.38 112 ARG A CA 1
ATOM 870 C C . ARG A 1 112 ? 9.036 -7.348 -36.761 1.00 75.38 112 ARG A C 1
ATOM 872 O O . ARG A 1 112 ? 8.181 -7.862 -37.478 1.00 75.38 112 ARG A O 1
ATOM 879 N N . LEU A 1 113 ? 9.545 -6.131 -36.946 1.00 58.03 113 LEU A N 1
ATOM 880 C CA . LEU A 1 113 ? 9.504 -5.427 -38.230 1.00 58.03 113 LEU A CA 1
ATOM 881 C C . LEU A 1 113 ? 10.545 -6.026 -39.180 1.00 58.03 113 LEU A C 1
ATOM 883 O O . LEU A 1 113 ? 11.614 -6.444 -38.674 1.00 58.03 113 LEU A O 1
#